Protein AF-M5BTL4-F1 (afdb_monomer_lite)

InterPro domains:
  IPR002018 Carboxylesterase, type B [PF00135] (17-119)
  IPR029058 Alpha/Beta hydrolase fold [G3DSA:3.40.50.1820] (1-167)
  IPR029058 Alpha/Beta hydrolase fold [SSF53474] (17-129)

Structure (mmCIF, N/CA/C/O backbone):
data_AF-M5BTL4-F1
#
_entry.id   AF-M5BTL4-F1
#
loop_
_atom_site.group_PDB
_atom_site.id
_atom_site.type_symbol
_atom_site.label_atom_id
_atom_site.label_alt_id
_atom_site.label_comp_id
_atom_site.label_asym_id
_atom_site.label_entity_id
_atom_site.label_seq_id
_atom_site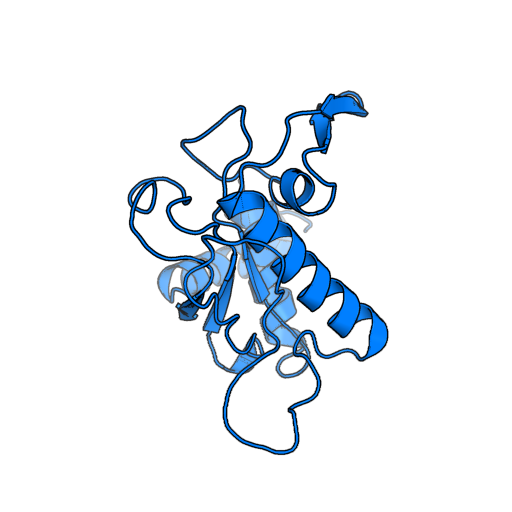.pdbx_PDB_ins_code
_atom_site.Cartn_x
_atom_site.Cartn_y
_atom_site.Cartn_z
_atom_site.occupancy
_atom_site.B_iso_or_equiv
_atom_site.auth_seq_id
_atom_site.auth_comp_id
_atom_site.auth_asym_id
_atom_site.auth_atom_id
_atom_site.pdbx_PDB_model_num
ATOM 1 N N . MET A 1 1 ? 6.706 -18.286 4.950 1.00 66.69 1 MET A N 1
ATOM 2 C CA . MET A 1 1 ? 7.613 -17.323 5.617 1.00 66.69 1 MET A CA 1
ATOM 3 C C . MET A 1 1 ? 7.097 -15.885 5.532 1.00 66.69 1 MET A C 1
ATOM 5 O O . MET A 1 1 ? 7.004 -15.257 6.572 1.00 66.69 1 MET A O 1
ATOM 9 N N . SER A 1 2 ? 6.696 -15.377 4.354 1.00 83.12 2 SER A N 1
ATOM 10 C CA . SER A 1 2 ? 6.141 -14.010 4.219 1.00 83.12 2 SER A CA 1
ATOM 11 C C . SER A 1 2 ? 4.941 -13.720 5.138 1.00 83.12 2 SER A C 1
ATOM 13 O O . SER A 1 2 ? 4.872 -12.636 5.713 1.00 83.12 2 SER A O 1
ATOM 15 N N . GLU A 1 3 ? 4.037 -14.690 5.329 1.00 86.25 3 GLU A N 1
ATOM 16 C CA . GLU A 1 3 ? 2.880 -14.503 6.214 1.00 86.25 3 GLU A CA 1
ATOM 17 C C . GLU A 1 3 ? 3.285 -14.249 7.669 1.00 86.25 3 GLU A C 1
ATOM 19 O O . GLU A 1 3 ? 2.926 -13.214 8.218 1.00 86.25 3 GLU A O 1
ATOM 24 N N . ALA A 1 4 ? 4.083 -15.143 8.256 1.00 82.75 4 ALA A N 1
ATOM 25 C CA . ALA A 1 4 ? 4.494 -15.058 9.656 1.00 82.75 4 ALA A CA 1
ATOM 26 C C . ALA A 1 4 ? 5.361 -13.827 9.975 1.00 82.75 4 ALA A C 1
ATOM 28 O O . ALA A 1 4 ? 5.239 -13.274 11.057 1.00 82.75 4 ALA A O 1
ATOM 29 N N . MET A 1 5 ? 6.237 -13.400 9.053 1.00 83.19 5 MET A N 1
ATOM 30 C CA . MET A 1 5 ? 7.206 -12.324 9.335 1.00 83.19 5 MET A CA 1
ATOM 31 C C . MET A 1 5 ? 6.691 -10.914 9.035 1.00 83.19 5 MET A C 1
ATOM 33 O O . MET A 1 5 ? 7.194 -9.956 9.612 1.00 83.19 5 MET A O 1
ATOM 37 N N . PHE A 1 6 ? 5.745 -10.765 8.103 1.00 87.00 6 PHE A N 1
ATOM 38 C CA . PHE A 1 6 ? 5.324 -9.443 7.623 1.00 87.00 6 PHE A CA 1
ATOM 39 C C . PHE A 1 6 ? 3.809 -9.282 7.641 1.00 87.00 6 PHE A C 1
ATOM 41 O O . PHE A 1 6 ? 3.285 -8.354 8.252 1.00 87.00 6 PHE A O 1
ATOM 48 N N . ARG A 1 7 ? 3.090 -10.192 6.972 1.00 90.25 7 ARG A N 1
ATOM 49 C CA . ARG A 1 7 ? 1.650 -10.029 6.746 1.00 90.25 7 ARG A CA 1
ATOM 50 C C . ARG A 1 7 ? 0.865 -10.105 8.052 1.00 90.25 7 ARG A C 1
ATOM 52 O O . ARG A 1 7 ? 0.081 -9.209 8.333 1.00 90.25 7 ARG A O 1
ATOM 59 N N . CYS A 1 8 ? 1.077 -11.135 8.865 1.00 91.50 8 CYS A N 1
ATOM 60 C CA . CYS A 1 8 ? 0.258 -11.367 10.054 1.00 91.50 8 CYS A CA 1
ATOM 61 C C . CYS A 1 8 ? 0.526 -10.382 11.190 1.00 91.50 8 CYS A C 1
ATOM 63 O O . CYS A 1 8 ? -0.410 -10.012 11.891 1.00 91.50 8 CYS A O 1
ATOM 65 N N . SER A 1 9 ? 1.740 -9.842 11.293 1.00 85.38 9 SER A N 1
ATOM 66 C CA . SER A 1 9 ? 2.035 -8.750 12.226 1.00 85.38 9 SER A CA 1
ATOM 67 C C . SER A 1 9 ? 1.169 -7.511 11.958 1.00 85.38 9 SER A C 1
ATOM 69 O O . SER A 1 9 ? 0.781 -6.822 12.898 1.00 85.38 9 SER A O 1
ATOM 71 N N . SER A 1 10 ? 0.802 -7.246 10.694 1.00 86.12 10 SER A N 1
ATOM 72 C CA . SER A 1 10 ? -0.108 -6.136 10.365 1.00 86.12 10 SER A CA 1
ATOM 73 C C . SER A 1 10 ? -1.527 -6.351 10.908 1.00 86.12 10 SER A C 1
ATOM 75 O O . SER A 1 10 ? -2.145 -5.394 11.373 1.00 86.12 10 SER A O 1
ATOM 77 N N . HIS A 1 11 ? -2.009 -7.602 10.937 1.00 88.88 11 HIS A N 1
ATOM 78 C CA . HIS A 1 11 ? -3.314 -7.947 11.516 1.00 88.88 11 HIS A CA 1
ATOM 79 C C . HIS A 1 11 ? -3.318 -7.790 13.030 1.00 88.88 11 HIS A C 1
ATOM 81 O O . HIS A 1 11 ? -4.250 -7.203 13.581 1.00 88.88 11 HIS A O 1
ATOM 87 N N . PHE A 1 12 ? -2.249 -8.243 13.681 1.00 86.81 12 PHE A N 1
ATOM 88 C CA . PHE A 1 12 ? -2.070 -8.090 15.118 1.00 86.81 12 PHE A CA 1
ATOM 89 C C . PHE A 1 12 ? -2.073 -6.608 15.534 1.00 86.81 12 PHE A C 1
ATOM 91 O O . PHE A 1 12 ? -2.856 -6.200 16.392 1.00 86.81 12 PHE A O 1
ATOM 98 N N . ILE A 1 13 ? -1.258 -5.770 14.876 1.00 86.00 13 ILE A N 1
ATOM 99 C CA . ILE A 1 13 ? -1.202 -4.321 15.148 1.00 86.00 13 ILE A CA 1
ATOM 100 C C . ILE A 1 13 ? -2.562 -3.659 14.882 1.00 86.00 13 ILE A C 1
ATOM 102 O O . ILE A 1 13 ? -3.024 -2.851 15.693 1.00 86.00 13 ILE A O 1
ATOM 106 N N . GLY A 1 14 ? -3.221 -4.022 13.776 1.00 86.94 14 GLY A N 1
ATOM 107 C CA . GLY A 1 14 ? -4.551 -3.524 13.427 1.00 86.94 14 GLY A CA 1
ATOM 108 C C . GLY A 1 14 ? -5.603 -3.832 14.492 1.00 86.94 14 GLY A C 1
ATOM 109 O O . GLY A 1 14 ? -6.354 -2.941 14.893 1.00 86.94 14 GLY A O 1
ATOM 110 N N . GLY A 1 15 ? -5.606 -5.060 15.019 1.00 83.25 15 GLY A N 1
ATOM 111 C CA . GLY A 1 15 ? -6.526 -5.489 16.075 1.00 83.25 15 GLY A CA 1
ATOM 112 C C . GLY A 1 15 ? -6.340 -4.759 17.410 1.00 83.25 15 GLY A C 1
ATOM 113 O O . GLY A 1 15 ? -7.307 -4.600 18.152 1.00 83.25 15 GLY A O 1
ATOM 114 N N . LEU A 1 16 ? -5.129 -4.278 17.713 1.00 82.69 16 LEU A N 1
ATOM 115 C CA . LEU A 1 16 ? -4.836 -3.577 18.969 1.00 82.69 16 LEU A CA 1
ATOM 116 C C . LEU A 1 16 ? -5.252 -2.103 18.964 1.00 82.69 16 LEU A C 1
ATOM 118 O O . LEU A 1 16 ? -5.671 -1.576 19.993 1.00 82.69 16 LEU A O 1
ATOM 122 N N . GLN A 1 17 ? -5.068 -1.418 17.836 1.00 79.56 17 GLN A N 1
ATOM 123 C CA . GLN A 1 17 ? -5.135 0.047 17.757 1.00 79.56 17 GLN A CA 1
ATOM 124 C C . GLN A 1 17 ? -6.389 0.559 17.013 1.00 79.56 17 GLN A C 1
ATOM 126 O O . GLN A 1 17 ? -6.656 1.765 17.015 1.00 79.56 17 GLN A O 1
ATOM 131 N N . GLY A 1 18 ? -7.185 -0.347 16.425 1.00 76.44 18 GLY A N 1
ATOM 132 C CA . GLY A 1 18 ? -8.550 -0.108 15.942 1.00 76.44 18 GLY A CA 1
ATOM 133 C C . GLY A 1 18 ? -8.695 1.120 15.025 1.00 76.44 18 GLY A C 1
ATOM 134 O O . GLY A 1 18 ? -8.099 1.136 13.947 1.00 76.44 18 GLY A O 1
ATOM 135 N N . PRO A 1 19 ? -9.444 2.165 15.435 1.00 82.44 19 PRO A N 1
ATOM 136 C CA . PRO A 1 19 ? -9.825 3.295 14.577 1.00 82.44 19 PRO A CA 1
ATOM 137 C C . PRO A 1 19 ? -8.673 4.255 14.238 1.00 82.44 19 PRO A C 1
ATOM 139 O O . PRO A 1 19 ? -8.886 5.266 13.576 1.00 82.44 19 PRO A O 1
ATOM 142 N N . ARG A 1 20 ? -7.452 4.002 14.725 1.00 84.62 20 ARG A N 1
ATOM 143 C CA . ARG A 1 20 ? -6.262 4.828 14.433 1.00 84.62 20 ARG A CA 1
ATOM 144 C C . ARG A 1 20 ? -5.279 4.136 13.493 1.00 84.62 20 ARG A C 1
ATOM 146 O O . ARG A 1 20 ? -4.189 4.654 13.269 1.00 84.62 20 ARG A O 1
ATOM 153 N N . VAL A 1 21 ? -5.634 2.955 12.990 1.00 91.69 21 VAL A N 1
ATOM 154 C CA . VAL A 1 21 ? -4.784 2.170 12.095 1.00 91.69 21 VAL A CA 1
ATOM 155 C C . VAL A 1 21 ? -5.329 2.223 10.691 1.00 91.69 21 VAL A C 1
ATOM 157 O O . VAL A 1 21 ? -6.519 2.031 10.470 1.00 91.69 21 VAL A O 1
ATOM 160 N N . TYR A 1 22 ? -4.415 2.387 9.749 1.00 94.31 22 TYR A N 1
ATOM 161 C CA . TYR A 1 22 ? -4.668 2.310 8.326 1.00 94.31 22 TYR A CA 1
ATOM 162 C C . TYR A 1 22 ? -3.776 1.204 7.770 1.00 94.31 22 TYR A C 1
ATOM 164 O O . TYR A 1 22 ? -2.553 1.266 7.892 1.00 94.31 22 TYR A O 1
ATOM 172 N N . ALA A 1 23 ? -4.379 0.158 7.208 1.00 94.19 23 ALA A N 1
ATOM 173 C CA . ALA A 1 23 ? -3.633 -0.917 6.559 1.00 94.19 23 ALA A CA 1
ATOM 174 C C . ALA A 1 23 ? -3.707 -0.773 5.045 1.00 94.19 23 ALA A C 1
ATOM 176 O O . ALA A 1 23 ? -4.721 -0.319 4.510 1.00 94.19 23 ALA A O 1
ATOM 177 N N . TYR A 1 24 ? -2.655 -1.209 4.362 1.00 95.75 24 TYR A N 1
ATOM 178 C CA . TYR A 1 24 ? -2.631 -1.285 2.910 1.00 95.75 24 TYR A CA 1
ATOM 179 C C . TYR A 1 24 ? -2.061 -2.619 2.431 1.00 95.75 24 TYR A C 1
ATOM 181 O O . TYR A 1 24 ? -1.333 -3.306 3.151 1.00 95.75 24 TYR A O 1
ATOM 189 N N . ARG A 1 25 ? -2.385 -2.970 1.188 1.00 94.81 25 ARG A N 1
ATOM 190 C CA . ARG A 1 25 ? -1.691 -3.992 0.405 1.00 94.81 25 ARG A CA 1
ATOM 191 C C . ARG A 1 25 ? -1.048 -3.324 -0.800 1.00 94.81 25 ARG A C 1
ATOM 193 O O . ARG A 1 25 ? -1.690 -2.540 -1.489 1.00 94.81 25 ARG A O 1
ATOM 200 N N . PHE A 1 26 ? 0.209 -3.651 -1.064 1.00 94.88 26 PHE A N 1
ATOM 201 C CA . PHE A 1 26 ? 0.888 -3.198 -2.271 1.00 94.88 26 PHE A CA 1
ATOM 202 C C . PHE A 1 26 ? 0.784 -4.279 -3.350 1.00 94.88 26 PHE A C 1
ATOM 204 O O . PHE A 1 26 ? 1.185 -5.420 -3.116 1.00 94.88 26 PHE A O 1
ATOM 211 N N . ASP A 1 27 ? 0.203 -3.942 -4.500 1.00 94.19 27 ASP A N 1
ATOM 212 C CA . ASP A 1 27 ? -0.044 -4.866 -5.616 1.00 94.19 27 ASP A CA 1
ATOM 213 C C . ASP A 1 27 ? 0.600 -4.381 -6.915 1.00 94.19 27 ASP A C 1
ATOM 215 O O . ASP A 1 27 ? 0.124 -4.680 -8.003 1.00 94.19 27 ASP A O 1
ATOM 219 N N . GLU A 1 28 ? 1.675 -3.608 -6.817 1.00 93.25 28 GLU A N 1
ATOM 220 C CA . GLU A 1 28 ? 2.402 -3.120 -7.980 1.00 93.25 28 GLU A CA 1
ATOM 221 C C . GLU A 1 28 ? 3.818 -3.716 -7.989 1.00 93.25 28 GLU A C 1
ATOM 223 O O . GLU A 1 28 ? 4.546 -3.596 -6.997 1.00 93.25 28 GLU A O 1
ATOM 228 N N . PRO A 1 29 ? 4.212 -4.435 -9.054 1.00 89.94 29 PRO A N 1
ATOM 229 C CA . PRO A 1 29 ? 5.531 -5.041 -9.121 1.00 89.94 29 PRO A CA 1
ATOM 230 C C . PRO A 1 29 ? 6.633 -4.011 -9.394 1.00 89.94 29 PRO A C 1
ATOM 232 O O . PRO A 1 29 ? 6.421 -2.978 -10.026 1.00 89.94 29 PRO A O 1
ATOM 235 N N . ASP A 1 30 ? 7.849 -4.353 -8.970 1.00 86.50 30 ASP A N 1
ATOM 236 C CA . ASP A 1 30 ? 9.062 -3.661 -9.404 1.00 86.50 30 ASP A CA 1
ATOM 237 C C . ASP A 1 30 ? 9.463 -4.133 -10.827 1.00 86.50 30 ASP A C 1
ATOM 239 O O . ASP A 1 30 ? 8.973 -5.164 -11.307 1.00 86.50 30 ASP A O 1
ATOM 243 N N . PRO A 1 31 ? 10.370 -3.432 -11.533 1.00 83.31 31 PRO A N 1
ATOM 244 C CA . PRO A 1 31 ? 10.710 -3.760 -12.921 1.00 83.31 31 PRO A CA 1
ATOM 245 C C . PRO A 1 31 ? 11.505 -5.068 -13.092 1.00 83.31 31 PRO A C 1
ATOM 247 O O . PRO A 1 31 ? 11.799 -5.462 -14.222 1.00 83.31 31 PRO A O 1
ATOM 250 N N . VAL A 1 32 ? 11.885 -5.747 -12.004 1.00 79.56 32 VAL A N 1
ATOM 251 C CA . VAL A 1 32 ? 12.651 -7.002 -12.043 1.00 79.56 32 VAL A CA 1
ATOM 252 C C . VAL A 1 32 ? 11.756 -8.224 -11.938 1.00 79.56 32 VAL A C 1
ATOM 254 O O . VAL A 1 32 ? 12.091 -9.265 -12.508 1.00 79.56 32 VAL A O 1
ATOM 257 N N . ASN A 1 33 ? 10.623 -8.127 -11.245 1.00 78.62 33 ASN A N 1
ATOM 258 C CA . ASN A 1 33 ? 9.678 -9.231 -11.168 1.00 78.62 33 ASN A CA 1
ATOM 259 C C . ASN A 1 33 ? 8.231 -8.766 -11.327 1.00 78.62 33 ASN A C 1
ATOM 261 O O . ASN A 1 33 ? 7.540 -8.474 -10.358 1.00 78.62 33 ASN A O 1
ATOM 265 N N . TYR A 1 34 ? 7.745 -8.827 -12.564 1.00 79.00 34 TYR A N 1
ATOM 266 C CA . TYR A 1 34 ? 6.367 -8.482 -12.902 1.00 79.00 34 TYR A CA 1
ATOM 267 C C . TYR A 1 34 ? 5.313 -9.504 -12.448 1.00 79.00 34 TYR A C 1
ATOM 269 O O . TYR A 1 34 ? 4.122 -9.273 -12.643 1.00 79.00 34 TYR A O 1
ATOM 277 N N . GLU A 1 35 ? 5.708 -10.656 -11.901 1.00 82.56 35 GLU A N 1
ATOM 278 C CA . GLU A 1 35 ? 4.753 -11.669 -11.440 1.00 82.56 35 GLU A CA 1
ATOM 279 C C . GLU A 1 35 ? 4.216 -11.357 -10.040 1.00 82.56 35 GLU A C 1
ATOM 281 O O . GLU A 1 35 ? 3.119 -11.804 -9.700 1.00 82.56 35 GLU A O 1
ATOM 286 N N . ARG A 1 36 ? 4.970 -10.601 -9.226 1.00 87.06 36 ARG A N 1
ATOM 287 C CA . ARG A 1 36 ? 4.631 -10.312 -7.826 1.00 87.06 36 ARG A CA 1
ATOM 288 C C . ARG A 1 36 ? 5.265 -9.025 -7.297 1.00 87.06 36 ARG A C 1
ATOM 290 O O . ARG A 1 36 ? 6.422 -8.729 -7.581 1.00 87.06 36 ARG A O 1
ATOM 297 N N . ALA A 1 37 ? 4.551 -8.348 -6.403 1.00 91.38 37 ALA A N 1
ATOM 298 C CA . ALA A 1 37 ? 5.103 -7.298 -5.561 1.00 91.38 37 ALA A CA 1
ATOM 299 C C . ALA A 1 37 ? 5.994 -7.956 -4.497 1.00 91.38 37 ALA A C 1
ATOM 301 O O . ALA A 1 37 ? 5.536 -8.732 -3.654 1.00 91.38 37 ALA A O 1
ATOM 302 N N . SER A 1 38 ? 7.298 -7.720 -4.602 1.00 88.31 38 SER A N 1
ATOM 303 C CA . SER A 1 38 ? 8.293 -8.263 -3.673 1.00 88.31 38 SER A CA 1
ATOM 304 C C . SER A 1 38 ? 8.287 -7.490 -2.350 1.00 88.31 38 SER A C 1
ATOM 306 O O . SER A 1 38 ? 7.671 -6.431 -2.242 1.00 88.31 38 SER A O 1
ATOM 308 N N . HIS A 1 39 ? 8.986 -8.004 -1.333 1.00 88.88 39 HIS A N 1
ATOM 309 C CA . HIS A 1 39 ? 9.176 -7.258 -0.087 1.00 88.88 39 HIS A CA 1
ATOM 310 C C . HIS A 1 39 ? 9.771 -5.874 -0.387 1.00 88.88 39 HIS A C 1
ATOM 312 O O . HIS A 1 39 ? 10.792 -5.781 -1.067 1.00 88.88 39 HIS A O 1
ATOM 318 N N . SER A 1 40 ? 9.100 -4.835 0.109 1.00 89.06 40 SER A N 1
ATOM 319 C CA . SER A 1 40 ? 9.451 -3.429 -0.096 1.00 89.06 40 SER A CA 1
ATOM 320 C C . SER A 1 40 ? 9.425 -2.942 -1.556 1.00 89.06 40 SER A C 1
ATOM 322 O O . SER A 1 40 ? 10.179 -2.040 -1.921 1.00 89.06 40 SER A O 1
ATOM 324 N N . ALA A 1 41 ? 8.591 -3.541 -2.418 1.00 91.25 41 ALA A N 1
ATOM 325 C CA . ALA A 1 41 ? 8.401 -3.069 -3.796 1.00 91.25 41 ALA A CA 1
ATOM 326 C C . ALA A 1 41 ? 7.782 -1.658 -3.875 1.00 91.25 41 ALA A C 1
ATOM 328 O O . ALA A 1 41 ? 8.007 -0.945 -4.847 1.00 91.25 41 ALA A O 1
ATOM 329 N N . ASP A 1 42 ? 7.070 -1.230 -2.838 1.00 93.06 42 ASP A N 1
ATOM 330 C CA . ASP A 1 42 ? 6.542 0.124 -2.654 1.00 93.06 42 ASP A CA 1
ATOM 331 C C . ASP A 1 42 ? 7.621 1.210 -2.673 1.00 93.06 42 ASP A C 1
ATOM 333 O O . ASP A 1 42 ? 7.378 2.296 -3.198 1.00 93.06 42 ASP A O 1
ATOM 337 N N . ASN A 1 43 ? 8.844 0.902 -2.227 1.00 92.00 43 ASN A N 1
ATOM 338 C CA . ASN A 1 43 ? 9.982 1.820 -2.326 1.00 92.00 43 ASN A CA 1
ATOM 339 C C . ASN A 1 43 ? 10.255 2.275 -3.767 1.00 92.00 43 ASN A C 1
ATOM 341 O O . ASN A 1 43 ? 10.660 3.414 -3.980 1.00 92.00 43 ASN A O 1
ATOM 345 N N . TYR A 1 44 ? 10.028 1.404 -4.756 1.00 92.31 44 TYR A N 1
ATOM 346 C CA . TYR A 1 44 ? 10.218 1.757 -6.163 1.00 92.31 44 TYR A CA 1
ATOM 347 C C . TYR A 1 44 ? 9.309 2.921 -6.577 1.00 92.31 44 TYR A C 1
ATOM 349 O O . TYR A 1 44 ? 9.758 3.808 -7.299 1.00 92.31 44 TYR A O 1
ATOM 357 N N . MET A 1 45 ? 8.073 2.954 -6.069 1.00 93.06 45 MET A N 1
ATOM 358 C CA . MET A 1 45 ? 7.146 4.063 -6.304 1.00 93.06 45 MET A CA 1
ATOM 359 C C . MET A 1 45 ? 7.492 5.263 -5.430 1.00 93.06 45 MET A C 1
ATOM 361 O O . MET A 1 45 ? 7.714 6.345 -5.951 1.00 93.06 45 MET A O 1
ATOM 365 N N . LEU A 1 46 ? 7.642 5.056 -4.119 1.00 92.88 46 LEU A N 1
ATOM 366 C CA . LEU A 1 46 ? 7.905 6.124 -3.146 1.00 92.88 46 LEU A CA 1
ATOM 367 C C . LEU A 1 46 ? 9.172 6.941 -3.441 1.00 92.88 46 LEU A C 1
ATOM 369 O O . LEU A 1 46 ? 9.262 8.101 -3.046 1.00 92.88 46 LEU A O 1
ATOM 373 N N . PHE A 1 47 ? 10.156 6.339 -4.110 1.00 92.19 47 PHE A N 1
ATOM 374 C CA . PHE A 1 47 ? 11.432 6.973 -4.430 1.00 92.19 47 PHE A CA 1
ATOM 375 C C . PHE A 1 47 ? 11.646 7.127 -5.941 1.00 92.19 47 PHE A C 1
ATOM 377 O O . PHE A 1 47 ? 12.768 6.972 -6.426 1.00 92.19 47 PHE A O 1
ATOM 384 N N . GLU A 1 48 ? 10.585 7.446 -6.690 1.00 89.06 48 GLU A N 1
ATOM 385 C CA . GLU A 1 48 ? 10.665 7.925 -8.082 1.00 89.06 48 GLU A CA 1
ATOM 386 C C . GLU A 1 48 ? 11.391 6.967 -9.041 1.00 89.06 48 GLU A C 1
ATOM 388 O O . GLU A 1 48 ? 12.112 7.378 -9.947 1.00 89.06 48 GLU A O 1
ATOM 393 N N . GLY A 1 49 ? 11.230 5.661 -8.851 1.00 90.75 49 GLY A N 1
ATOM 394 C CA . GLY A 1 49 ? 11.885 4.651 -9.675 1.00 90.75 49 GLY A CA 1
ATOM 395 C C . GLY A 1 49 ? 13.234 4.161 -9.135 1.00 90.75 49 GLY A C 1
ATOM 396 O O . GLY A 1 49 ? 13.960 3.415 -9.807 1.00 90.75 49 GLY A O 1
ATOM 397 N N . THR A 1 50 ? 13.588 4.565 -7.915 1.00 91.38 50 THR A N 1
ATOM 398 C CA . THR A 1 50 ? 14.801 4.122 -7.224 1.00 91.38 50 THR A CA 1
ATOM 399 C C . THR A 1 50 ? 14.608 2.725 -6.650 1.00 91.38 50 THR A C 1
ATOM 401 O O . THR A 1 50 ? 13.710 2.474 -5.850 1.00 91.38 50 THR A O 1
ATOM 404 N N . ARG A 1 51 ? 15.495 1.802 -7.018 1.00 87.19 51 ARG A N 1
ATOM 405 C CA . ARG A 1 51 ? 15.497 0.429 -6.513 1.00 87.19 51 ARG A CA 1
ATOM 406 C C . ARG A 1 51 ? 16.795 0.117 -5.792 1.00 87.19 51 ARG A C 1
ATOM 408 O O . ARG A 1 51 ? 17.874 0.239 -6.376 1.00 87.19 51 ARG A O 1
ATOM 415 N N . THR A 1 52 ? 16.662 -0.374 -4.566 1.00 85.88 52 THR A N 1
ATOM 416 C CA . THR A 1 52 ? 17.785 -0.758 -3.708 1.00 85.88 52 THR A CA 1
ATOM 417 C C . THR A 1 52 ? 18.004 -2.269 -3.763 1.00 85.88 52 THR A C 1
ATOM 419 O O . THR A 1 52 ? 17.090 -3.053 -3.512 1.00 85.88 52 THR A O 1
ATOM 422 N N . GLY A 1 53 ? 19.215 -2.696 -4.112 1.00 81.94 53 GLY A N 1
ATOM 423 C CA . GLY A 1 53 ? 19.638 -4.091 -4.036 1.00 81.94 53 GLY A CA 1
ATOM 424 C C . GLY A 1 53 ? 19.959 -4.520 -2.603 1.00 81.94 53 GLY A C 1
ATOM 425 O O . GLY A 1 53 ? 20.159 -3.695 -1.713 1.00 81.94 53 GLY A O 1
ATOM 426 N N . SER A 1 54 ? 20.092 -5.828 -2.376 1.00 82.75 54 SER A N 1
ATOM 427 C CA . SER A 1 54 ? 20.386 -6.394 -1.046 1.00 82.75 54 SER A CA 1
ATOM 428 C C . SER A 1 54 ? 21.727 -5.949 -0.444 1.00 82.75 54 SER A C 1
ATOM 430 O O . SER A 1 54 ? 21.933 -6.078 0.757 1.00 82.75 54 SER A O 1
ATOM 432 N N . ASN A 1 55 ? 22.640 -5.427 -1.263 1.00 86.62 55 ASN A N 1
ATOM 433 C CA . ASN A 1 55 ? 23.940 -4.889 -0.855 1.00 86.62 55 ASN A CA 1
ATOM 434 C C . ASN A 1 55 ? 23.962 -3.351 -0.758 1.00 86.62 55 ASN A C 1
ATOM 436 O O . ASN A 1 55 ? 25.041 -2.766 -0.718 1.00 86.62 55 ASN A O 1
ATOM 440 N N . GLY A 1 56 ? 22.800 -2.690 -0.797 1.00 82.81 56 GLY A N 1
ATOM 441 C CA . GLY A 1 56 ? 22.700 -1.229 -0.785 1.00 82.81 56 GLY A CA 1
ATOM 442 C C . GLY A 1 56 ? 23.039 -0.554 -2.118 1.00 82.81 56 GLY A C 1
ATOM 443 O O . GLY A 1 56 ? 23.064 0.672 -2.183 1.00 82.81 56 GLY A O 1
ATOM 444 N N . SER A 1 57 ? 23.291 -1.318 -3.188 1.00 88.50 57 SER A N 1
ATOM 445 C CA . SER A 1 57 ? 23.394 -0.746 -4.535 1.00 88.50 57 SER A CA 1
ATOM 446 C C . SER A 1 57 ? 22.069 -0.125 -4.960 1.00 88.50 57 SER A C 1
ATOM 448 O O . SER A 1 57 ? 21.000 -0.599 -4.578 1.00 88.50 57 SER A O 1
ATOM 450 N N . VAL A 1 58 ? 22.145 0.925 -5.771 1.00 89.44 58 VAL A N 1
ATOM 451 C CA . VAL A 1 58 ? 20.971 1.632 -6.273 1.00 89.44 58 VAL A CA 1
ATOM 452 C C . VAL A 1 58 ? 20.950 1.555 -7.790 1.00 89.44 58 VAL A C 1
ATOM 454 O O . VAL A 1 58 ? 21.956 1.795 -8.454 1.00 89.44 58 VAL A O 1
ATOM 457 N N . THR A 1 59 ? 19.784 1.226 -8.332 1.00 90.12 59 THR A N 1
ATOM 458 C CA . THR A 1 59 ? 19.492 1.320 -9.764 1.00 90.12 59 THR A CA 1
ATOM 459 C C . THR A 1 59 ? 18.274 2.203 -9.960 1.00 90.12 59 THR A C 1
ATOM 461 O O . THR A 1 59 ? 17.348 2.163 -9.152 1.00 90.12 59 THR A O 1
ATOM 464 N N . PHE A 1 60 ? 18.279 2.993 -11.026 1.00 91.00 60 PHE A N 1
ATOM 465 C CA . PHE A 1 60 ? 17.160 3.853 -11.381 1.00 91.00 60 PHE A CA 1
ATOM 466 C C . PHE A 1 60 ? 16.442 3.275 -12.594 1.00 91.00 60 PHE A C 1
ATOM 468 O O . PHE A 1 60 ? 17.071 3.014 -13.619 1.00 91.00 60 PHE A O 1
ATOM 475 N N . ASN A 1 61 ? 15.131 3.091 -12.477 1.00 90.81 61 ASN A N 1
ATOM 476 C CA . ASN A 1 61 ? 14.275 2.697 -13.587 1.00 90.81 61 ASN A CA 1
ATOM 477 C C . ASN A 1 61 ? 13.093 3.659 -13.604 1.00 90.81 61 ASN A C 1
ATOM 479 O O . ASN A 1 61 ? 12.286 3.639 -12.679 1.00 90.81 61 ASN A O 1
ATOM 483 N N . ALA A 1 62 ? 13.001 4.498 -14.634 1.00 91.69 62 ALA A N 1
ATOM 484 C CA . ALA A 1 62 ? 11.949 5.504 -14.716 1.00 91.69 62 ALA A CA 1
ATOM 485 C C . ALA A 1 62 ? 10.556 4.869 -14.577 1.00 91.69 62 ALA A C 1
ATOM 487 O O . ALA A 1 62 ? 10.286 3.831 -15.185 1.00 91.69 62 ALA A O 1
ATOM 488 N N . LEU A 1 63 ? 9.691 5.510 -13.790 1.00 92.19 63 LEU A N 1
ATOM 489 C CA . LEU A 1 63 ? 8.289 5.124 -13.680 1.00 92.19 63 LEU A CA 1
ATOM 490 C C . LEU A 1 63 ? 7.591 5.312 -15.030 1.00 92.19 63 LEU A C 1
ATOM 492 O O . LEU A 1 63 ? 7.816 6.303 -15.730 1.00 92.19 63 LEU A O 1
ATOM 496 N N . THR A 1 64 ? 6.712 4.377 -15.378 1.00 90.31 64 THR A N 1
ATOM 497 C CA . THR A 1 64 ? 5.731 4.602 -16.449 1.00 90.31 64 THR A CA 1
ATOM 498 C C . THR A 1 64 ? 4.719 5.677 -16.034 1.00 90.31 64 THR A C 1
ATOM 500 O O . THR A 1 64 ? 4.620 6.025 -14.859 1.00 90.31 64 THR A O 1
ATOM 503 N N . GLU A 1 65 ? 3.937 6.206 -16.978 1.00 89.31 65 GLU A N 1
ATOM 504 C CA . GLU A 1 65 ? 2.931 7.239 -16.677 1.00 89.31 65 GLU A CA 1
ATOM 505 C C . GLU A 1 65 ? 1.906 6.774 -15.627 1.00 89.31 65 GLU A C 1
ATOM 507 O O . GLU A 1 65 ? 1.628 7.499 -14.675 1.00 89.31 65 GLU A O 1
ATOM 512 N N . SER A 1 66 ? 1.414 5.534 -15.719 1.00 87.62 66 SER A N 1
ATOM 513 C CA . SER A 1 66 ? 0.480 4.978 -14.729 1.00 87.62 66 SER A CA 1
ATOM 514 C C . SER A 1 66 ? 1.126 4.775 -13.355 1.00 87.62 66 SER A C 1
ATOM 516 O O . SER A 1 66 ? 0.484 4.980 -12.326 1.00 87.62 66 SER A O 1
ATOM 518 N N . GLN A 1 67 ? 2.405 4.408 -13.320 1.00 91.06 67 GLN A N 1
ATOM 519 C CA . GLN A 1 67 ? 3.162 4.271 -12.077 1.00 91.06 67 GLN A CA 1
ATOM 520 C C . GLN A 1 67 ? 3.489 5.624 -11.444 1.00 91.06 67 GLN A C 1
ATOM 522 O O . GLN A 1 67 ? 3.529 5.717 -10.223 1.00 91.06 67 GLN A O 1
ATOM 527 N N . ARG A 1 68 ? 3.665 6.680 -12.247 1.00 91.62 68 ARG A N 1
ATOM 528 C CA . ARG A 1 68 ? 3.794 8.052 -11.745 1.00 91.62 68 ARG A CA 1
ATOM 529 C C . ARG A 1 68 ? 2.518 8.507 -11.041 1.00 91.62 68 ARG A C 1
ATOM 531 O O . ARG A 1 68 ? 2.606 8.985 -9.920 1.00 91.62 68 ARG A O 1
ATOM 538 N N . VAL A 1 69 ? 1.348 8.245 -11.629 1.00 88.19 69 VAL A N 1
ATOM 539 C CA . VAL A 1 69 ? 0.055 8.516 -10.971 1.00 88.19 69 VAL A CA 1
ATOM 540 C C . VAL A 1 69 ? -0.048 7.783 -9.628 1.00 88.19 69 VAL A C 1
ATOM 542 O O . VAL A 1 69 ? -0.430 8.387 -8.628 1.00 88.19 69 VAL A O 1
ATOM 545 N N . LEU A 1 70 ? 0.343 6.503 -9.577 1.00 91.31 70 LEU A N 1
ATOM 546 C CA . LEU A 1 70 ? 0.377 5.753 -8.317 1.00 91.31 70 LEU A CA 1
ATOM 547 C C . LEU A 1 70 ? 1.377 6.348 -7.313 1.00 91.31 70 LEU A C 1
ATOM 549 O O . LEU A 1 70 ? 1.070 6.430 -6.129 1.00 91.31 70 LEU A O 1
ATOM 553 N N . SER A 1 71 ? 2.571 6.731 -7.766 1.00 93.56 71 SER A N 1
ATOM 554 C CA . SER A 1 71 ? 3.603 7.346 -6.925 1.00 93.56 71 SER A CA 1
ATOM 555 C C . SER A 1 71 ? 3.075 8.606 -6.248 1.00 93.56 71 SER A C 1
ATOM 557 O O . SER A 1 71 ? 3.122 8.704 -5.022 1.00 93.56 71 SER A O 1
ATOM 559 N N . ASP A 1 72 ? 2.492 9.518 -7.027 1.00 90.06 72 ASP A N 1
ATOM 560 C CA . ASP A 1 72 ? 1.939 10.771 -6.517 1.00 90.06 72 ASP A CA 1
ATOM 561 C C . ASP A 1 72 ? 0.816 10.505 -5.498 1.00 90.06 72 ASP A C 1
ATOM 563 O O . ASP A 1 72 ? 0.770 11.128 -4.434 1.00 90.06 72 ASP A O 1
ATOM 567 N N . GLU A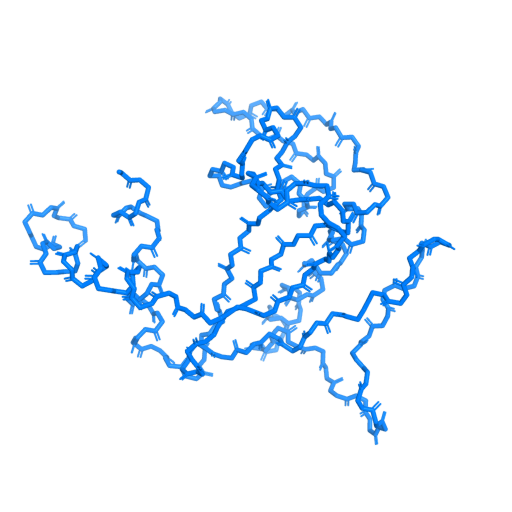 1 73 ? -0.064 9.538 -5.786 1.00 90.44 73 GLU A N 1
ATOM 568 C CA . GLU A 1 73 ? -1.152 9.128 -4.893 1.00 90.44 73 GLU A CA 1
ATOM 569 C C . GLU A 1 73 ? -0.625 8.583 -3.561 1.00 90.44 73 GLU A C 1
ATOM 571 O O . GLU A 1 73 ? -1.021 9.049 -2.489 1.00 90.44 73 GLU A O 1
ATOM 576 N N . VAL A 1 74 ? 0.280 7.604 -3.616 1.00 93.38 74 VAL A N 1
ATOM 577 C CA . VAL A 1 74 ? 0.848 6.975 -2.420 1.00 93.38 74 VAL A CA 1
ATOM 578 C C . VAL A 1 74 ? 1.580 8.029 -1.590 1.00 93.38 74 VAL A C 1
ATOM 580 O O . VAL A 1 74 ? 1.322 8.148 -0.392 1.00 93.38 74 VAL A O 1
ATOM 583 N N . ILE A 1 75 ? 2.433 8.850 -2.211 1.00 93.75 75 ILE A N 1
ATOM 584 C CA . ILE A 1 75 ? 3.151 9.929 -1.520 1.00 93.75 75 ILE A CA 1
ATOM 585 C C . ILE A 1 75 ? 2.162 10.885 -0.843 1.00 93.75 75 ILE A C 1
ATOM 587 O O . ILE A 1 75 ? 2.368 11.235 0.320 1.00 93.75 75 ILE A O 1
ATOM 591 N N . SER A 1 76 ? 1.065 11.255 -1.509 1.00 91.62 76 SER A N 1
ATOM 592 C CA . SER A 1 76 ? 0.035 12.121 -0.927 1.00 91.62 76 SER A CA 1
ATOM 593 C C . SER A 1 76 ? -0.571 11.533 0.352 1.00 91.62 76 SER A C 1
ATOM 595 O O . SER A 1 76 ? -0.596 12.215 1.380 1.00 91.62 76 SER A O 1
ATOM 597 N N . TYR A 1 77 ? -0.980 10.257 0.343 1.00 94.19 77 TYR A N 1
ATOM 598 C CA . TYR A 1 77 ? -1.514 9.604 1.544 1.00 94.19 77 TYR A CA 1
ATOM 599 C C . TYR A 1 77 ? -0.502 9.569 2.693 1.00 94.19 77 TYR A C 1
ATOM 601 O O . TYR A 1 77 ? -0.841 9.891 3.834 1.00 94.19 77 TYR A O 1
ATOM 609 N N . PHE A 1 78 ? 0.748 9.192 2.411 1.00 95.06 78 PHE A N 1
ATOM 610 C CA . PHE A 1 78 ? 1.786 9.102 3.440 1.00 95.06 78 PHE A CA 1
ATOM 611 C C . PHE A 1 78 ? 2.147 10.479 4.017 1.00 95.06 78 PHE A C 1
ATOM 613 O O . PHE A 1 78 ? 2.324 10.605 5.230 1.00 95.06 78 PHE A O 1
ATOM 620 N N 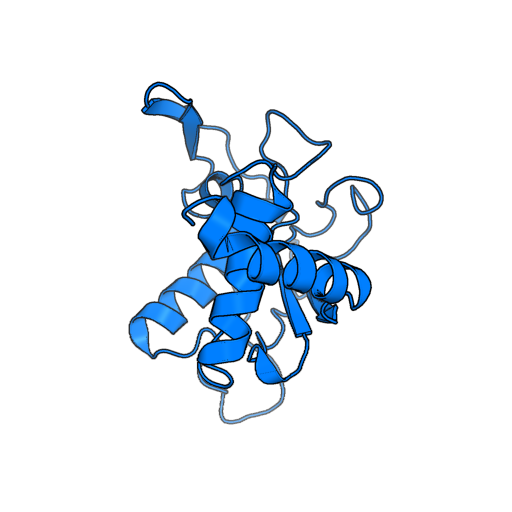. VAL A 1 79 ? 2.207 11.521 3.182 1.00 93.94 79 VAL A N 1
ATOM 621 C CA . VAL A 1 79 ? 2.460 12.900 3.626 1.00 93.94 79 VAL A CA 1
ATOM 622 C C . VAL A 1 79 ? 1.301 13.431 4.472 1.00 93.94 79 VAL A C 1
ATOM 624 O O . VAL A 1 79 ? 1.547 14.004 5.535 1.00 93.94 79 VAL A O 1
ATOM 627 N N . ASN A 1 80 ? 0.048 13.201 4.067 1.00 93.06 80 ASN A N 1
ATOM 628 C CA . ASN A 1 80 ? -1.126 13.596 4.856 1.00 93.06 80 ASN A CA 1
ATOM 629 C C . ASN A 1 80 ? -1.141 12.909 6.224 1.00 93.06 80 ASN A C 1
ATOM 631 O O . ASN A 1 80 ? -1.342 13.572 7.248 1.00 93.06 80 ASN A O 1
ATOM 635 N N . PHE A 1 81 ? -0.845 11.606 6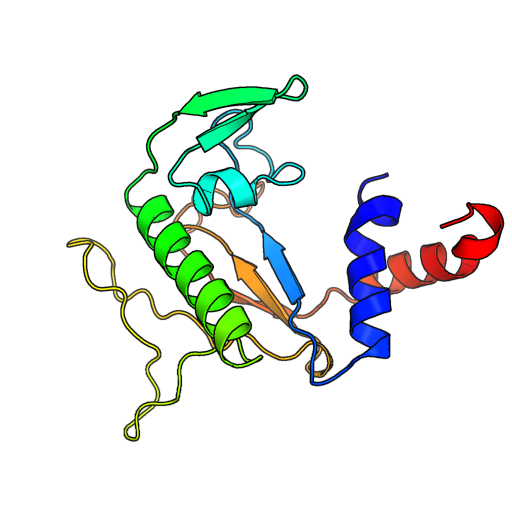.257 1.00 94.62 81 PHE A N 1
ATOM 636 C CA . PHE A 1 81 ? -0.761 10.856 7.504 1.00 94.62 81 PHE A CA 1
ATOM 637 C C . PHE A 1 81 ? 0.353 11.388 8.406 1.00 94.62 81 PHE A C 1
ATOM 639 O O . PHE A 1 81 ? 0.128 11.607 9.594 1.00 94.62 81 PHE A O 1
ATOM 646 N N . ALA A 1 82 ? 1.536 11.662 7.852 1.00 94.94 82 ALA A N 1
ATOM 647 C CA . ALA A 1 82 ? 2.642 12.238 8.611 1.00 94.94 82 ALA A CA 1
ATOM 648 C C . ALA A 1 82 ? 2.299 13.623 9.188 1.00 94.94 82 ALA A C 1
ATOM 650 O O . ALA A 1 82 ? 2.724 13.951 10.295 1.00 94.94 82 ALA A O 1
ATOM 651 N N . ALA A 1 83 ? 1.525 14.427 8.457 1.00 93.44 83 ALA A N 1
ATOM 652 C CA . ALA A 1 83 ? 1.143 15.771 8.874 1.00 93.44 83 ALA A CA 1
ATOM 653 C C . ALA A 1 83 ? -0.007 15.797 9.896 1.00 93.44 83 ALA A C 1
ATOM 655 O O . ALA A 1 83 ? -0.034 16.680 10.754 1.00 93.44 83 ALA A O 1
ATOM 656 N N . THR A 1 84 ? -0.969 14.872 9.802 1.00 93.06 84 THR A N 1
ATOM 657 C CA . THR A 1 84 ? -2.256 14.986 10.519 1.00 93.06 84 THR A CA 1
ATOM 658 C C . THR A 1 84 ? -2.663 13.750 11.321 1.00 93.06 84 THR A C 1
ATOM 660 O O . THR A 1 84 ? -3.539 13.840 12.181 1.00 93.06 84 THR A O 1
ATOM 663 N N . GLY A 1 85 ? -2.040 12.598 11.071 1.00 92.19 85 GLY A N 1
ATOM 664 C CA . GLY A 1 85 ? -2.477 11.298 11.586 1.00 92.19 85 GLY A CA 1
ATOM 665 C C . GLY A 1 85 ? -3.653 10.672 10.823 1.00 92.19 85 GLY A C 1
ATOM 666 O O . GLY A 1 85 ? -4.094 9.588 11.200 1.00 92.19 85 GLY A O 1
ATOM 667 N N . ASP A 1 86 ? -4.149 11.313 9.761 1.00 93.00 86 ASP A N 1
ATOM 668 C CA . ASP A 1 86 ? -5.143 10.781 8.822 1.00 93.00 86 ASP A CA 1
ATOM 669 C C . ASP A 1 86 ? -4.533 10.800 7.407 1.00 93.00 86 ASP A C 1
ATOM 671 O O . ASP A 1 86 ? -4.048 11.847 6.971 1.00 93.00 86 ASP A O 1
ATOM 675 N N . PRO A 1 87 ? -4.475 9.666 6.684 1.00 94.75 87 PRO A N 1
ATOM 676 C CA . PRO A 1 87 ? -3.922 9.650 5.333 1.00 94.75 87 PRO A CA 1
ATOM 677 C C . PRO A 1 87 ? -4.823 10.381 4.326 1.00 94.75 87 PRO A C 1
ATOM 679 O O . PRO A 1 87 ? -4.365 10.785 3.256 1.00 94.75 87 PRO A O 1
ATOM 682 N N . ASN A 1 88 ? -6.108 10.553 4.632 1.00 92.12 88 ASN A N 1
ATOM 683 C CA . ASN A 1 88 ? -7.054 11.159 3.712 1.00 92.12 88 ASN A CA 1
ATOM 684 C C . ASN A 1 88 ? -6.866 12.682 3.657 1.00 92.12 88 ASN A C 1
ATOM 686 O O . ASN A 1 88 ? -6.648 13.320 4.690 1.00 92.12 88 ASN A O 1
ATOM 690 N N . PRO A 1 89 ? -6.987 13.301 2.469 1.00 77.31 89 PRO A N 1
ATOM 691 C CA . PRO A 1 89 ? -6.956 14.751 2.375 1.00 77.31 89 PRO A CA 1
ATOM 692 C C . PRO A 1 89 ? -8.133 15.356 3.163 1.00 77.31 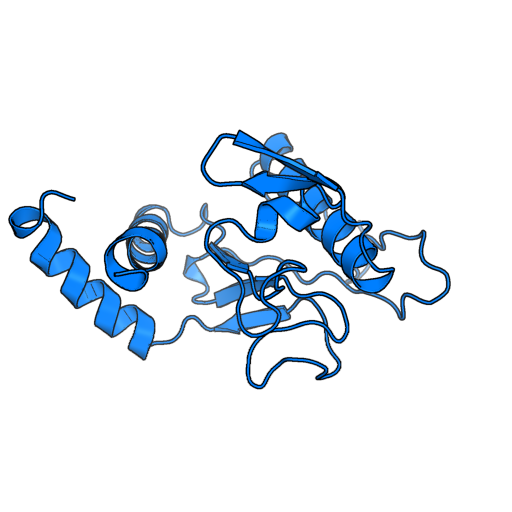89 PRO A C 1
ATOM 694 O O . PRO A 1 89 ? -9.205 14.741 3.240 1.00 77.31 89 PRO A O 1
ATOM 697 N N . PRO A 1 90 ? -7.991 16.580 3.703 1.00 65.94 90 PRO A N 1
ATOM 698 C CA . PRO A 1 90 ? -9.111 17.297 4.299 1.00 65.94 90 PRO A CA 1
ATOM 699 C C . PRO A 1 90 ? -10.272 17.360 3.302 1.00 65.94 90 PRO A C 1
ATOM 701 O O . PRO A 1 90 ? -10.075 17.775 2.158 1.00 65.94 90 PRO A O 1
ATOM 704 N N . ARG A 1 91 ? -11.481 16.946 3.712 1.00 56.00 91 ARG A N 1
ATOM 705 C CA . ARG A 1 91 ? -12.657 17.009 2.830 1.00 56.00 91 ARG A CA 1
ATOM 706 C C . ARG A 1 91 ? -12.842 18.448 2.335 1.00 56.00 91 ARG A C 1
ATOM 708 O O . ARG A 1 91 ? -13.001 19.339 3.176 1.00 56.00 91 ARG A O 1
ATOM 715 N N . PRO A 1 92 ? -12.879 18.702 1.014 1.00 48.62 92 PRO A N 1
ATOM 716 C CA . PRO A 1 92 ? -13.358 19.984 0.531 1.00 48.62 92 PRO A CA 1
ATOM 717 C C . PRO A 1 92 ? -14.815 20.158 0.981 1.00 48.62 92 PRO A C 1
ATOM 719 O O . PRO A 1 92 ? -15.583 19.199 1.038 1.00 48.62 92 PRO A O 1
ATOM 722 N N . ALA A 1 93 ? -15.210 21.387 1.316 1.00 41.56 93 ALA A N 1
ATOM 723 C CA . ALA A 1 93 ? -16.539 21.723 1.843 1.00 41.56 93 ALA A CA 1
ATOM 724 C C . ALA A 1 93 ? -17.707 21.457 0.856 1.00 41.56 93 ALA A C 1
ATOM 726 O O . ALA A 1 93 ? -18.854 21.792 1.146 1.00 41.56 93 ALA A O 1
ATOM 727 N N . THR A 1 94 ? -17.434 20.856 -0.302 1.00 42.94 94 THR A N 1
ATOM 728 C CA . THR A 1 94 ? -18.364 20.615 -1.407 1.00 42.94 94 THR A CA 1
ATOM 729 C C . THR A 1 94 ? -18.086 19.253 -2.049 1.00 42.94 94 THR A C 1
ATOM 731 O O . THR A 1 94 ? -17.103 19.121 -2.767 1.00 42.94 94 THR A O 1
ATOM 734 N N . GLY A 1 95 ? -18.969 18.281 -1.790 1.00 41.31 95 GLY A N 1
ATOM 735 C CA . GLY A 1 95 ? -19.265 17.099 -2.620 1.00 41.31 95 GLY A CA 1
ATOM 736 C C . GLY A 1 95 ? -18.114 16.183 -3.062 1.00 41.31 95 GLY A C 1
ATOM 737 O O . GLY A 1 95 ? -17.466 16.445 -4.065 1.00 41.31 95 GLY A O 1
ATOM 738 N N . ASP A 1 96 ? -17.961 15.061 -2.355 1.00 38.84 96 ASP A N 1
ATOM 739 C CA . ASP A 1 96 ? -17.629 13.700 -2.830 1.00 38.84 96 ASP A CA 1
ATOM 740 C C . ASP A 1 96 ? -16.492 13.441 -3.851 1.00 38.84 96 ASP A C 1
ATOM 742 O O . ASP A 1 96 ? -16.472 12.373 -4.461 1.00 38.84 96 ASP A O 1
ATOM 746 N N . ALA A 1 97 ? -15.487 14.311 -3.989 1.00 41.47 97 ALA A N 1
ATOM 747 C CA . ALA A 1 97 ? -14.262 13.985 -4.737 1.00 41.47 97 ALA A CA 1
ATOM 748 C C . ALA A 1 97 ? -12.983 14.336 -3.953 1.00 41.47 97 ALA A C 1
ATOM 750 O O . ALA A 1 97 ? -12.786 15.472 -3.515 1.00 41.47 97 ALA A O 1
ATOM 751 N N . GLN A 1 98 ? -12.114 13.336 -3.765 1.00 47.25 98 GLN A N 1
ATOM 752 C CA . GLN A 1 98 ? -10.764 13.478 -3.207 1.00 47.25 98 GLN A CA 1
ATOM 753 C C . GLN A 1 98 ? -9.805 14.037 -4.270 1.00 47.25 98 GLN A C 1
ATOM 755 O O . GLN A 1 98 ? -10.001 13.827 -5.464 1.00 47.25 98 GLN A O 1
ATOM 760 N N . ALA A 1 99 ? -8.808 14.803 -3.816 1.00 41.47 99 ALA A N 1
ATOM 761 C CA . ALA A 1 99 ? -7.913 15.628 -4.626 1.00 41.47 99 ALA A CA 1
ATOM 762 C C . ALA A 1 99 ? -7.379 14.922 -5.888 1.00 41.47 99 ALA A C 1
ATOM 764 O O . ALA A 1 99 ? -6.659 13.933 -5.805 1.00 41.47 99 ALA A O 1
ATOM 765 N N . THR A 1 100 ? -7.688 15.484 -7.057 1.00 42.22 100 THR A N 1
ATOM 766 C CA . THR A 1 100 ? -7.083 15.102 -8.334 1.00 42.22 100 THR A CA 1
ATOM 767 C C . THR A 1 100 ? -5.621 15.545 -8.349 1.00 42.22 100 THR A C 1
ATOM 769 O O . THR A 1 100 ? -5.343 16.747 -8.382 1.00 42.22 100 THR A O 1
ATOM 772 N N . LEU A 1 101 ? -4.685 14.597 -8.349 1.00 44.56 101 LEU A N 1
ATOM 773 C CA . LEU A 1 101 ? -3.287 14.860 -8.695 1.00 44.56 101 LEU A CA 1
ATOM 774 C C . LEU A 1 101 ? -3.222 15.108 -10.206 1.00 44.56 101 LEU A C 1
ATOM 776 O O . LEU A 1 101 ? -3.175 14.194 -11.025 1.00 44.56 101 LEU A O 1
ATOM 780 N N . ALA A 1 102 ? -3.364 16.377 -10.572 1.00 38.50 102 ALA A N 1
ATOM 781 C CA . ALA A 1 102 ? -3.505 16.827 -11.944 1.00 38.50 102 ALA A CA 1
ATOM 782 C C . ALA A 1 102 ? -2.139 17.138 -12.568 1.00 38.50 102 ALA A C 1
ATOM 784 O O . ALA A 1 102 ? -1.769 18.301 -12.566 1.00 38.50 102 ALA A O 1
ATOM 785 N N . GLU A 1 103 ? -1.432 16.150 -13.138 1.00 38.41 103 GLU A N 1
ATOM 786 C CA . GLU A 1 103 ? -0.345 16.392 -14.122 1.00 38.41 103 GLU A CA 1
ATOM 787 C C . GLU A 1 103 ? -0.165 15.286 -15.196 1.00 38.41 103 GLU A C 1
ATOM 789 O O . GLU A 1 103 ? 0.813 15.305 -15.939 1.00 38.41 103 GLU A O 1
ATOM 794 N N . ALA A 1 104 ? -1.109 14.350 -15.371 1.00 38.88 104 ALA A N 1
ATOM 795 C CA . ALA A 1 104 ? -1.045 13.362 -16.461 1.00 38.88 104 ALA A CA 1
ATOM 796 C C . ALA A 1 104 ? -2.186 13.581 -17.480 1.00 38.88 104 ALA A C 1
ATOM 798 O O . ALA A 1 104 ? -3.352 13.360 -17.145 1.00 38.88 104 ALA A O 1
ATOM 799 N N . PRO A 1 105 ? -1.898 14.005 -18.729 1.00 38.38 105 PRO A N 1
ATOM 800 C CA . PRO A 1 105 ? -2.918 14.296 -19.741 1.00 38.38 105 PRO A CA 1
ATOM 801 C C . PRO A 1 105 ? -3.716 13.061 -20.202 1.00 38.38 105 PRO A C 1
ATOM 803 O O . PRO A 1 105 ? -4.729 13.229 -20.882 1.00 38.38 105 PRO A O 1
ATOM 806 N N . SER A 1 106 ? -3.313 11.839 -19.820 1.00 42.38 106 SER A N 1
ATOM 807 C CA . SER A 1 106 ? -4.100 10.612 -20.013 1.00 42.38 106 SER A CA 1
ATOM 808 C C . SER A 1 106 ? -4.604 9.957 -18.723 1.00 42.38 106 SER A C 1
ATOM 810 O O . SER A 1 106 ? -5.139 8.849 -18.793 1.00 42.38 106 SER A O 1
ATOM 812 N N . ALA A 1 107 ? -4.459 10.592 -17.554 1.00 44.62 107 ALA A N 1
ATOM 813 C CA . ALA A 1 107 ? -5.104 10.110 -16.338 1.00 44.62 107 ALA A CA 1
ATOM 814 C C . ALA A 1 107 ? -6.613 10.353 -16.457 1.00 44.62 107 ALA A C 1
ATOM 816 O O . ALA A 1 107 ? -7.131 11.399 -16.074 1.00 44.62 107 ALA A O 1
ATOM 817 N N . GLN A 1 108 ? -7.323 9.383 -17.037 1.00 46.53 108 GLN A N 1
ATOM 818 C CA . GLN A 1 108 ? -8.751 9.201 -16.783 1.00 46.53 108 GLN A CA 1
ATOM 819 C C . GLN A 1 108 ? -8.962 9.367 -15.284 1.00 46.53 108 GLN A C 1
ATOM 821 O O . GLN A 1 108 ? -8.289 8.660 -14.541 1.00 46.53 108 GLN A O 1
ATOM 826 N N . GLU A 1 109 ? -9.805 10.330 -14.893 1.00 51.31 109 GLU A N 1
ATOM 827 C CA . GLU A 1 109 ? -10.112 10.745 -13.516 1.00 51.31 109 GLU A CA 1
ATOM 828 C C . GLU A 1 109 ? -9.708 9.686 -12.479 1.00 51.31 109 GLU A C 1
ATOM 830 O O . GLU A 1 109 ? -10.477 8.780 -12.151 1.00 51.31 109 GLU A O 1
ATOM 835 N N . HIS A 1 110 ? -8.457 9.755 -12.011 1.00 59.34 110 HIS A N 1
ATOM 836 C CA . HIS A 1 110 ? -7.963 8.823 -11.006 1.00 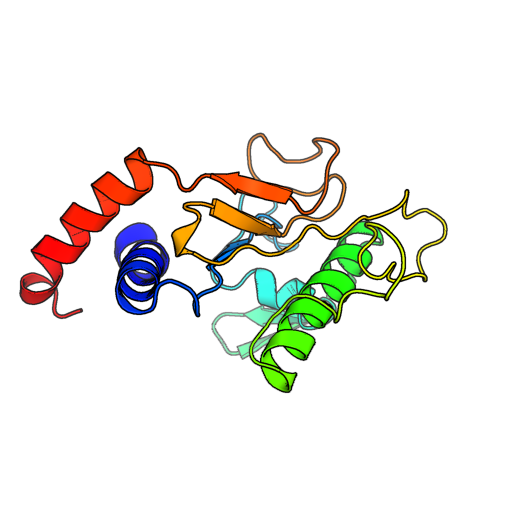59.34 110 HIS A CA 1
ATOM 837 C C . HIS A 1 110 ? -8.476 9.325 -9.665 1.00 59.34 110 HIS A C 1
ATOM 839 O O . HIS A 1 110 ? -7.891 10.212 -9.045 1.00 59.34 110 HIS A O 1
ATOM 845 N N . LEU A 1 111 ? -9.642 8.817 -9.277 1.00 70.69 111 LEU A N 1
ATOM 846 C CA . LEU A 1 111 ? -10.238 9.100 -7.983 1.00 70.69 111 LEU A CA 1
ATOM 847 C C . LEU A 1 111 ? -9.603 8.185 -6.941 1.00 70.69 111 LEU A C 1
ATOM 849 O O . LEU A 1 111 ? -9.933 7.001 -6.843 1.00 70.69 111 LEU A O 1
ATOM 853 N N . SER A 1 112 ? -8.703 8.759 -6.153 1.00 82.69 112 SER A N 1
ATOM 854 C CA . SER A 1 112 ? -8.127 8.109 -4.982 1.00 82.69 112 SER A CA 1
ATOM 855 C C . SER A 1 112 ? -9.225 7.830 -3.945 1.00 82.69 112 SER A C 1
ATOM 857 O O . SER A 1 112 ? -9.888 8.778 -3.521 1.00 82.69 112 SER A O 1
ATOM 859 N N . PRO A 1 113 ? -9.463 6.571 -3.530 1.00 90.56 113 PRO A N 1
ATOM 860 C CA . PRO A 1 113 ? -10.538 6.234 -2.596 1.00 90.56 113 PRO A CA 1
ATOM 861 C C . PRO A 1 113 ? -10.274 6.759 -1.174 1.00 90.56 113 PRO A C 1
ATOM 863 O O . PRO A 1 113 ? -9.168 7.140 -0.802 1.00 90.56 113 PRO A O 1
ATOM 866 N N . VAL A 1 114 ? -11.277 6.753 -0.298 1.00 92.19 114 VAL A N 1
ATOM 867 C CA . VAL A 1 114 ? -11.026 6.981 1.135 1.00 92.19 114 VAL A CA 1
ATOM 868 C C . VAL A 1 114 ? -10.260 5.782 1.674 1.00 92.19 114 VAL A C 1
ATOM 870 O O . VAL A 1 114 ? -10.758 4.666 1.574 1.00 92.19 114 VAL A O 1
ATOM 873 N N . TRP A 1 115 ? -9.076 5.999 2.247 1.00 94.56 115 TRP A N 1
ATOM 874 C CA . TRP A 1 115 ? -8.334 4.965 2.959 1.00 94.56 115 TRP A CA 1
ATOM 875 C C . TRP A 1 115 ? -9.052 4.706 4.290 1.00 94.56 115 TRP A C 1
ATOM 877 O O . TRP A 1 115 ? -9.032 5.575 5.170 1.00 94.56 115 TRP A O 1
ATOM 887 N N . PRO A 1 116 ? -9.726 3.551 4.447 1.00 94.50 116 PRO A N 1
ATOM 888 C CA . PRO A 1 116 ? -10.512 3.286 5.635 1.00 94.50 116 PRO A CA 1
ATOM 889 C C . PRO A 1 116 ? -9.616 2.920 6.819 1.00 94.50 116 PRO A C 1
ATOM 891 O O . PRO A 1 116 ? -8.512 2.390 6.655 1.00 94.50 116 PRO A O 1
ATOM 894 N N . THR A 1 117 ? -10.130 3.148 8.023 1.00 94.00 117 THR A N 1
ATOM 895 C CA . THR A 1 117 ? -9.527 2.626 9.246 1.00 94.00 117 THR A CA 1
ATOM 896 C C . THR A 1 117 ? -9.687 1.107 9.309 1.00 94.00 117 THR A C 1
ATOM 898 O O . THR A 1 117 ? -10.636 0.531 8.772 1.00 94.00 117 THR A O 1
ATOM 901 N N . TYR A 1 118 ? -8.742 0.434 9.957 1.00 92.38 118 TYR A N 1
ATOM 902 C CA . TYR A 1 118 ? -8.635 -1.024 9.971 1.00 92.38 118 TYR A CA 1
ATOM 903 C C . TYR A 1 118 ? -9.863 -1.728 10.568 1.00 92.38 118 TYR A C 1
ATOM 905 O O . TYR A 1 118 ? -10.257 -2.804 10.120 1.00 92.38 118 TYR A O 1
ATOM 913 N N . ASP A 1 119 ? -10.500 -1.108 11.560 1.00 92.06 119 ASP A N 1
ATOM 914 C CA . ASP A 1 119 ? -11.701 -1.608 12.239 1.00 92.06 119 ASP A CA 1
ATOM 915 C C . ASP A 1 119 ? -12.933 -1.723 11.326 1.00 92.06 119 ASP A C 1
ATOM 917 O O . ASP A 1 119 ? -13.867 -2.454 11.648 1.00 92.06 119 ASP A O 1
ATOM 921 N N . THR A 1 120 ? -12.915 -1.086 10.153 1.00 93.31 120 THR A N 1
ATOM 922 C CA . THR A 1 120 ? -13.936 -1.279 9.108 1.00 93.31 120 THR A CA 1
ATOM 923 C C . THR A 1 120 ? -13.869 -2.655 8.437 1.00 93.31 120 THR A C 1
ATOM 925 O O . THR A 1 120 ? -14.740 -2.992 7.633 1.00 93.31 120 THR A O 1
ATOM 928 N N . GLY A 1 121 ? -12.833 -3.452 8.720 1.00 93.00 121 GLY A N 1
ATOM 929 C CA . GLY A 1 121 ? -12.629 -4.756 8.094 1.00 93.00 121 GLY A CA 1
ATOM 930 C C . GLY A 1 121 ? -12.188 -4.663 6.633 1.00 93.00 121 GLY A C 1
ATOM 931 O O . GLY A 1 121 ? -12.346 -5.627 5.887 1.00 93.00 121 GLY A O 1
ATOM 932 N N . SER A 1 122 ? -11.655 -3.516 6.208 1.00 94.38 122 SER A N 1
ATOM 933 C CA . SER A 1 122 ? -11.186 -3.266 4.843 1.00 94.38 122 SER A CA 1
ATOM 934 C C . SER A 1 122 ? -9.809 -2.602 4.833 1.00 94.38 122 SER A C 1
ATOM 936 O O . SER A 1 122 ? -9.373 -2.023 5.827 1.00 94.38 122 SER A O 1
ATOM 938 N N . ARG A 1 123 ? -9.115 -2.673 3.694 1.00 94.81 123 ARG A N 1
ATOM 939 C CA . ARG A 1 123 ? -7.834 -1.993 3.459 1.00 94.81 123 ARG A CA 1
ATOM 940 C C . ARG A 1 123 ? -7.760 -1.414 2.054 1.00 94.81 123 ARG A C 1
ATOM 942 O O . ARG A 1 123 ? -8.439 -1.888 1.144 1.00 94.81 123 ARG A O 1
ATOM 949 N N . ILE A 1 124 ? -6.903 -0.413 1.875 1.00 95.62 124 ILE A N 1
ATOM 950 C CA . ILE A 1 124 ? -6.570 0.096 0.544 1.00 95.62 124 ILE A CA 1
ATOM 951 C C . ILE A 1 124 ? -5.577 -0.845 -0.149 1.00 95.62 124 ILE A C 1
ATOM 953 O O . ILE A 1 124 ? -4.693 -1.425 0.486 1.00 95.62 124 ILE A O 1
ATOM 957 N N . VAL A 1 125 ? -5.714 -0.999 -1.458 1.00 95.12 125 VAL A N 1
ATOM 958 C CA . VAL A 1 125 ? -4.776 -1.716 -2.317 1.00 95.12 125 VAL A CA 1
ATOM 959 C C . VAL A 1 125 ? -4.163 -0.716 -3.271 1.00 95.12 125 VAL A C 1
ATOM 961 O O . VAL A 1 125 ? -4.877 -0.172 -4.107 1.00 95.12 125 VAL A O 1
ATOM 964 N N . PHE A 1 126 ? -2.855 -0.508 -3.177 1.00 95.25 126 PHE A N 1
ATOM 965 C CA . PHE A 1 126 ? -2.116 0.359 -4.088 1.00 95.25 126 PHE A CA 1
ATOM 966 C C . PHE A 1 126 ? -1.717 -0.405 -5.345 1.00 95.25 126 PHE A C 1
ATOM 968 O O . PHE A 1 126 ? -1.043 -1.438 -5.264 1.00 95.25 126 PHE A O 1
ATOM 975 N N . ARG A 1 127 ? -2.152 0.100 -6.503 1.00 93.06 127 ARG A N 1
ATOM 976 C CA . ARG A 1 127 ? -1.890 -0.495 -7.818 1.00 93.06 127 ARG A CA 1
ATOM 977 C C . ARG A 1 127 ? -1.983 0.567 -8.908 1.00 93.06 127 ARG A C 1
ATOM 979 O O . ARG A 1 127 ? -2.934 1.349 -8.916 1.00 93.06 127 ARG A O 1
ATOM 986 N N . ALA A 1 128 ? -1.053 0.553 -9.859 1.00 90.75 128 ALA A N 1
ATOM 987 C CA . ALA A 1 128 ? -1.096 1.487 -10.975 1.00 90.75 128 ALA A CA 1
ATOM 988 C C . ALA A 1 128 ? -2.261 1.134 -11.919 1.00 90.75 128 ALA A C 1
ATOM 990 O O . ALA A 1 128 ? -2.601 -0.045 -12.050 1.00 90.75 128 ALA A O 1
ATOM 991 N N . PRO A 1 129 ? -2.870 2.108 -12.618 1.00 85.94 129 PRO A N 1
ATOM 992 C CA . PRO A 1 129 ? -3.841 1.820 -13.669 1.00 85.94 129 PRO A CA 1
ATOM 993 C C . PRO A 1 129 ? -3.295 0.819 -14.700 1.00 85.94 129 PRO A C 1
ATOM 995 O O . PRO A 1 129 ? -2.293 1.084 -15.366 1.00 85.94 129 PRO A O 1
ATOM 998 N N . GLY A 1 130 ? -3.934 -0.351 -14.810 1.00 80.81 130 GLY A N 1
ATOM 999 C CA . GLY A 1 130 ? -3.488 -1.430 -15.707 1.00 80.81 130 GLY A CA 1
ATOM 1000 C C . GLY A 1 130 ? -2.210 -2.157 -15.254 1.00 80.81 130 GLY A C 1
ATOM 1001 O O . GLY A 1 130 ? -1.685 -2.986 -15.997 1.00 80.81 130 GLY A O 1
ATOM 1002 N N . GLY A 1 131 ? -1.715 -1.853 -14.051 1.00 86.88 131 GLY A N 1
ATOM 1003 C CA . GLY A 1 131 ? -0.631 -2.558 -13.374 1.00 86.88 131 GLY A CA 1
ATOM 1004 C C . GLY A 1 131 ? -1.115 -3.862 -12.740 1.00 86.88 131 GLY A C 1
ATOM 1005 O O . GLY A 1 131 ? -1.947 -4.568 -13.314 1.00 86.88 131 GLY A O 1
ATOM 1006 N N . GLY A 1 132 ? -0.615 -4.192 -11.550 1.00 87.06 132 GLY A N 1
ATOM 1007 C CA . GLY A 1 132 ? -1.054 -5.388 -10.821 1.00 87.06 132 GLY A CA 1
ATOM 1008 C C . GLY A 1 132 ? -0.120 -6.592 -10.919 1.00 87.06 132 GLY A C 1
ATOM 1009 O O . GLY A 1 132 ? 0.733 -6.696 -11.803 1.00 87.06 132 GLY A O 1
ATOM 1010 N N . THR A 1 133 ? -0.337 -7.551 -10.021 1.00 87.00 133 THR A N 1
ATOM 1011 C CA . THR A 1 133 ? 0.382 -8.830 -9.990 1.00 87.00 133 THR A CA 1
ATOM 1012 C C . THR A 1 133 ? -0.546 -10.009 -10.294 1.00 87.00 133 THR A C 1
ATOM 1014 O O . THR A 1 133 ? -1.772 -9.895 -10.218 1.00 87.00 133 THR A O 1
ATOM 1017 N N . GLY A 1 134 ? 0.021 -11.162 -10.667 1.00 84.25 134 GLY A N 1
ATOM 1018 C CA . GLY A 1 134 ? -0.746 -12.384 -10.936 1.00 84.25 134 GLY A CA 1
ATOM 1019 C C . GLY A 1 134 ? -1.925 -12.181 -11.900 1.00 84.25 134 GLY A C 1
ATOM 1020 O O . GLY A 1 134 ? -1.759 -11.642 -12.992 1.00 84.25 134 GLY A O 1
ATOM 1021 N N . ALA A 1 135 ? -3.123 -12.608 -11.486 1.00 81.69 135 ALA A N 1
ATOM 1022 C CA . ALA A 1 135 ? -4.352 -12.491 -12.279 1.00 81.69 135 ALA A CA 1
ATOM 1023 C C . ALA A 1 135 ? -4.851 -11.044 -12.454 1.00 81.69 135 ALA A C 1
ATOM 1025 O O . ALA A 1 135 ? -5.662 -10.788 -13.339 1.00 81.69 135 ALA A O 1
ATOM 1026 N N . ASN A 1 136 ? -4.362 -10.105 -11.637 1.00 79.94 136 ASN A N 1
ATOM 1027 C CA . ASN A 1 136 ? -4.728 -8.691 -11.711 1.00 79.94 136 ASN A CA 1
ATOM 1028 C C . ASN A 1 136 ? -3.849 -7.904 -12.689 1.00 79.94 136 ASN A C 1
ATOM 1030 O O . ASN A 1 136 ? -4.125 -6.729 -12.928 1.00 79.94 136 ASN A O 1
ATOM 1034 N N . ARG A 1 137 ? -2.795 -8.520 -13.239 1.00 81.38 137 ARG A N 1
ATOM 1035 C CA . ARG A 1 137 ? -1.847 -7.860 -14.137 1.00 81.38 137 ARG A CA 1
ATOM 1036 C C . ARG A 1 137 ? -2.503 -7.500 -15.468 1.00 81.38 137 ARG A C 1
ATOM 1038 O O . ARG A 1 137 ? -3.041 -8.371 -16.148 1.00 81.38 137 ARG A O 1
ATOM 1045 N N . GLY A 1 138 ? -2.409 -6.232 -15.869 1.00 75.44 138 GLY A N 1
ATOM 1046 C CA . GLY A 1 138 ? -2.990 -5.754 -17.129 1.00 75.44 138 GLY A CA 1
ATOM 1047 C C . GLY A 1 138 ? -4.514 -5.631 -17.093 1.00 75.44 138 GLY A C 1
ATOM 1048 O O . GLY A 1 138 ? -5.121 -5.244 -18.091 1.00 75.44 138 GLY A O 1
ATOM 1049 N N . VAL A 1 139 ? -5.141 -5.950 -15.957 1.00 76.75 139 VAL A N 1
ATOM 1050 C CA . VAL A 1 139 ? -6.572 -5.744 -15.750 1.00 76.75 139 VAL A CA 1
ATOM 1051 C C . VAL A 1 139 ? -6.795 -4.252 -15.507 1.00 76.75 139 VAL A C 1
ATOM 1053 O O . VAL A 1 139 ? -6.150 -3.687 -14.619 1.00 76.75 139 VAL A O 1
ATOM 1056 N N . PRO A 1 140 ? -7.697 -3.595 -16.259 1.00 73.19 140 PRO A N 1
ATOM 1057 C CA . PRO A 1 140 ? -8.030 -2.199 -16.017 1.00 73.19 140 PRO A CA 1
ATOM 1058 C C . PRO A 1 140 ? -8.445 -1.956 -14.561 1.00 73.19 140 PRO A C 1
ATOM 1060 O O . PRO A 1 140 ? -9.215 -2.722 -13.980 1.00 73.19 140 PRO A O 1
ATOM 1063 N N . GLY A 1 141 ? -7.935 -0.872 -13.983 1.00 73.75 141 GLY A N 1
ATOM 1064 C CA . GLY A 1 141 ? -8.204 -0.468 -12.606 1.00 73.75 141 GLY A CA 1
ATOM 1065 C C . GLY A 1 141 ? -6.930 -0.048 -11.881 1.00 73.75 141 GLY A C 1
ATOM 1066 O O . GLY A 1 141 ? -5.850 -0.564 -12.158 1.00 73.75 141 GLY A O 1
ATOM 1067 N N . GLY A 1 142 ? -7.068 0.898 -10.958 1.00 86.94 142 GLY A N 1
ATOM 1068 C CA . GLY A 1 142 ? -5.980 1.390 -10.118 1.00 86.94 142 GLY A CA 1
ATOM 1069 C C . GLY A 1 142 ? -6.157 0.960 -8.667 1.00 86.94 142 GLY A C 1
ATOM 1070 O O . GLY A 1 142 ? -6.640 -0.150 -8.382 1.00 86.94 142 GLY A O 1
ATOM 1071 N N . THR A 1 143 ? -5.773 1.868 -7.777 1.00 91.56 143 THR A N 1
ATOM 1072 C CA . THR A 1 143 ? -5.995 1.795 -6.338 1.00 91.56 143 THR A CA 1
ATOM 1073 C C . THR A 1 143 ? -7.472 1.584 -6.006 1.00 91.56 143 THR A C 1
ATOM 1075 O O . THR A 1 143 ? -8.355 2.168 -6.630 1.00 91.56 143 THR A O 1
ATOM 1078 N N . HIS A 1 144 ? -7.759 0.697 -5.055 1.00 91.75 144 HIS A N 1
ATOM 1079 C CA . HIS A 1 144 ? -9.129 0.341 -4.668 1.00 91.75 144 HIS A CA 1
ATOM 1080 C C . HIS A 1 144 ? -9.196 -0.149 -3.220 1.00 91.75 144 HIS A C 1
ATOM 1082 O O . HIS A 1 144 ? -8.168 -0.392 -2.592 1.00 91.75 144 HIS A O 1
ATOM 1088 N N . ILE A 1 145 ? -10.412 -0.303 -2.691 1.00 94.25 145 ILE A N 1
ATOM 1089 C CA . ILE A 1 145 ? -10.651 -0.876 -1.362 1.00 94.25 145 ILE A CA 1
ATOM 1090 C C . ILE A 1 145 ? -10.988 -2.358 -1.497 1.00 94.25 145 ILE A C 1
ATOM 1092 O O . ILE A 1 145 ? -11.837 -2.732 -2.307 1.00 94.25 145 ILE A O 1
ATOM 1096 N N . GLU A 1 146 ? -10.343 -3.194 -0.687 1.00 94.12 146 GLU A N 1
ATOM 1097 C CA . GLU A 1 146 ? -10.683 -4.608 -0.538 1.00 94.12 146 GLU A CA 1
ATOM 1098 C C . GLU A 1 146 ? -11.082 -4.916 0.909 1.00 94.12 146 GLU A C 1
ATOM 1100 O O . GLU A 1 146 ? -10.549 -4.329 1.855 1.00 94.12 146 GLU A O 1
ATOM 1105 N N . ALA A 1 147 ? -12.006 -5.861 1.083 1.00 96.19 147 ALA A N 1
ATOM 1106 C CA . ALA A 1 147 ? -12.274 -6.441 2.392 1.00 96.19 147 ALA A CA 1
ATOM 1107 C C . ALA A 1 147 ? -11.062 -7.264 2.852 1.00 96.19 147 ALA A C 1
ATOM 1109 O O . ALA A 1 147 ? -10.379 -7.897 2.041 1.00 96.19 147 ALA A O 1
ATOM 1110 N N . LEU A 1 148 ? -10.802 -7.281 4.158 1.00 93.56 148 LEU A N 1
ATOM 1111 C CA . LEU A 1 148 ? -9.802 -8.173 4.732 1.00 93.56 148 LEU A CA 1
ATOM 1112 C C . LEU A 1 148 ? -10.257 -9.628 4.543 1.00 93.56 148 LEU A C 1
ATOM 1114 O O . LEU A 1 148 ? -11.366 -9.996 4.922 1.00 93.56 148 LEU A O 1
ATOM 1118 N N . ASP A 1 149 ? -9.394 -10.457 3.955 1.00 93.19 149 ASP A N 1
ATOM 1119 C CA . ASP A 1 149 ? -9.697 -11.865 3.686 1.00 93.19 149 ASP A CA 1
ATOM 1120 C C . ASP A 1 149 ? -9.844 -12.647 5.005 1.00 93.19 149 ASP A C 1
ATOM 1122 O O . ASP A 1 149 ? -8.906 -12.756 5.797 1.00 93.19 149 ASP A O 1
ATOM 1126 N N . GLU A 1 150 ? -11.020 -13.230 5.237 1.00 92.31 150 GLU A N 1
ATOM 1127 C CA . GLU A 1 150 ? -11.304 -14.025 6.437 1.00 92.31 150 GLU A CA 1
ATOM 1128 C C . GLU A 1 150 ? -10.369 -15.232 6.573 1.00 92.31 150 GLU A C 1
ATOM 1130 O O . GLU A 1 150 ? -9.962 -15.585 7.683 1.00 92.31 150 GLU A O 1
ATOM 1135 N N . ASN A 1 151 ? -9.967 -15.842 5.454 1.00 94.00 151 ASN A N 1
ATOM 1136 C CA . ASN A 1 151 ? -9.013 -16.947 5.469 1.00 94.00 151 ASN A CA 1
ATOM 1137 C C . ASN A 1 151 ? -7.611 -16.455 5.835 1.00 94.00 151 ASN A C 1
ATOM 1139 O O . ASN A 1 151 ? -6.872 -17.166 6.515 1.00 94.00 151 ASN A O 1
ATOM 1143 N N . GLU A 1 152 ? -7.223 -15.261 5.380 1.00 92.50 152 GLU A N 1
ATOM 1144 C CA . GLU A 1 152 ? -5.978 -14.602 5.789 1.00 92.50 152 GLU A CA 1
ATOM 1145 C C . GLU A 1 152 ? -5.985 -14.336 7.297 1.00 92.50 152 GLU A C 1
ATOM 1147 O O . GLU A 1 152 ? -5.056 -14.756 7.987 1.00 92.50 152 GLU A O 1
ATOM 1152 N N . ILE A 1 153 ? -7.061 -13.745 7.822 1.00 91.81 153 ILE A N 1
ATOM 1153 C CA . ILE A 1 153 ? -7.234 -13.488 9.259 1.00 91.81 153 ILE A CA 1
ATOM 1154 C C . ILE A 1 153 ? -7.147 -14.796 10.058 1.00 91.81 153 ILE A C 1
ATOM 1156 O O . ILE A 1 153 ? -6.445 -14.867 11.069 1.00 91.81 153 ILE A O 1
ATOM 1160 N N . ALA A 1 154 ? -7.827 -15.853 9.606 1.00 92.75 154 ALA A N 1
ATOM 1161 C CA . ALA A 1 154 ? -7.803 -17.154 10.269 1.00 92.75 154 ALA A CA 1
ATOM 1162 C C . ALA A 1 154 ? -6.389 -17.751 10.319 1.00 92.75 154 ALA A C 1
ATOM 1164 O O . ALA A 1 154 ? -5.971 -18.243 11.369 1.00 92.75 154 ALA A O 1
ATOM 1165 N N . ARG A 1 155 ? -5.621 -17.664 9.223 1.00 93.56 155 ARG A N 1
ATOM 1166 C CA . ARG A 1 155 ? -4.213 -18.094 9.209 1.00 93.56 155 ARG A CA 1
ATOM 1167 C C . ARG A 1 155 ? -3.352 -17.243 10.141 1.00 93.56 155 ARG A C 1
ATOM 1169 O O . ARG A 1 155 ? -2.481 -17.790 10.811 1.00 93.56 155 ARG A O 1
ATOM 1176 N N . CYS A 1 156 ? -3.597 -15.939 10.230 1.00 92.56 156 CYS A N 1
ATOM 1177 C CA . CYS A 1 156 ? -2.821 -15.061 11.102 1.00 92.56 156 CYS A CA 1
ATOM 1178 C C . CYS A 1 156 ? -3.049 -15.315 12.595 1.00 92.56 156 CYS A C 1
ATOM 1180 O O . CYS A 1 156 ? -2.078 -15.309 13.346 1.00 92.56 156 CYS A O 1
ATOM 1182 N N . LYS A 1 157 ? -4.260 -15.701 13.009 1.00 90.31 157 LYS A N 1
ATOM 1183 C CA . LYS A 1 157 ? -4.523 -16.156 14.389 1.00 90.31 157 LYS A CA 1
ATOM 1184 C C . LYS A 1 157 ? -3.709 -17.393 14.783 1.00 90.31 157 LYS A C 1
ATOM 1186 O O . LYS A 1 157 ? -3.329 -17.538 15.941 1.00 90.31 157 LYS A O 1
ATOM 1191 N N . VAL A 1 158 ? -3.420 -18.287 13.831 1.00 91.19 158 VAL A N 1
ATOM 1192 C CA . VAL A 1 158 ? -2.539 -19.443 14.081 1.00 91.19 158 VAL A CA 1
ATOM 1193 C C . VAL A 1 158 ? -1.115 -18.976 14.376 1.00 91.19 158 VAL A C 1
ATOM 1195 O O . VAL A 1 158 ? -0.496 -19.474 15.311 1.00 91.19 158 VAL A O 1
ATOM 1198 N N . TRP A 1 159 ? -0.603 -18.009 13.610 1.00 89.94 159 TRP A N 1
ATOM 1199 C CA . TRP A 1 159 ? 0.736 -17.453 13.826 1.00 89.94 159 TRP A CA 1
ATOM 1200 C C . TRP A 1 159 ? 0.847 -16.685 15.144 1.00 89.94 159 TRP A C 1
ATOM 1202 O O . TRP A 1 159 ? 1.832 -16.865 15.855 1.00 89.94 159 TRP A O 1
ATOM 1212 N N . GLU A 1 160 ? -0.172 -15.907 15.510 1.00 85.31 160 GLU A N 1
ATOM 1213 C CA . GLU A 1 160 ? -0.249 -15.231 16.812 1.00 85.31 160 GLU A CA 1
ATOM 1214 C C . GLU A 1 160 ? -0.196 -16.231 17.974 1.00 85.31 160 GLU A C 1
ATOM 1216 O O . GLU A 1 160 ? 0.564 -16.043 18.920 1.00 85.31 160 GLU A O 1
ATOM 1221 N N . GLY A 1 161 ? -0.929 -17.346 17.877 1.00 86.00 161 GLY A N 1
ATOM 1222 C CA . GLY A 1 161 ? -0.896 -18.408 18.888 1.00 86.00 161 GLY A CA 1
ATOM 1223 C C . GLY A 1 161 ? 0.458 -19.118 19.021 1.00 86.00 161 GLY A C 1
ATOM 1224 O O . GLY A 1 161 ? 0.685 -19.816 20.006 1.00 86.00 161 GLY A O 1
ATOM 1225 N N . LEU A 1 162 ? 1.359 -18.952 18.049 1.00 87.50 162 LEU A N 1
ATOM 1226 C CA . LEU A 1 162 ? 2.709 -19.513 18.075 1.00 87.50 162 LEU A CA 1
ATOM 1227 C C . LEU A 1 162 ? 3.776 -18.499 18.493 1.00 87.50 162 LEU A C 1
ATOM 1229 O O . LEU A 1 162 ? 4.909 -18.926 18.694 1.00 87.50 162 LEU A O 1
ATOM 1233 N N . ALA A 1 163 ? 3.443 -17.210 18.640 1.00 82.06 163 ALA A N 1
ATOM 1234 C CA . ALA A 1 163 ? 4.402 -16.114 18.825 1.00 82.06 163 ALA A CA 1
ATOM 1235 C C . ALA A 1 163 ? 5.443 -16.387 19.929 1.00 82.06 163 ALA A C 1
ATOM 1237 O O . ALA A 1 163 ? 6.644 -16.251 19.696 1.00 82.06 163 ALA A O 1
ATOM 1238 N N . GLU A 1 164 ? 5.013 -16.907 21.085 1.00 81.88 164 GLU A N 1
ATOM 1239 C CA . GLU A 1 164 ? 5.919 -17.251 22.193 1.00 81.88 164 GLU A CA 1
ATOM 1240 C C . GLU A 1 164 ? 6.912 -18.376 21.852 1.00 81.88 164 GLU A C 1
ATOM 1242 O O . GLU A 1 164 ? 8.047 -18.365 22.326 1.00 81.88 164 GLU A O 1
ATOM 1247 N N . VAL A 1 165 ? 6.506 -19.335 21.012 1.00 86.38 165 VAL A N 1
ATOM 1248 C CA . VAL A 1 165 ? 7.331 -20.483 20.591 1.00 86.38 165 VAL A CA 1
ATOM 1249 C C . VAL A 1 165 ? 8.375 -20.066 19.560 1.00 86.38 165 VAL A C 1
ATOM 1251 O O . VAL A 1 165 ? 9.478 -20.609 19.536 1.00 86.38 165 VAL A O 1
ATOM 1254 N N . ILE A 1 166 ? 8.022 -19.119 18.691 1.00 81.19 166 ILE A N 1
ATOM 1255 C CA . ILE A 1 166 ? 8.883 -18.649 17.598 1.00 81.19 166 ILE A CA 1
ATOM 1256 C C . ILE A 1 166 ? 9.657 -17.370 17.945 1.00 81.19 166 ILE A C 1
ATOM 1258 O O . ILE A 1 166 ? 10.456 -16.920 17.127 1.00 81.19 166 ILE A O 1
ATOM 1262 N N . HIS A 1 167 ? 9.475 -16.847 19.164 1.00 76.88 167 HIS A N 1
ATOM 1263 C CA . HIS A 1 167 ? 10.137 -15.657 19.706 1.00 76.88 167 HIS A CA 1
ATOM 1264 C C . HIS A 1 167 ? 9.993 -14.416 18.807 1.00 76.88 167 HIS A C 1
ATOM 1266 O O . HIS A 1 167 ? 10.987 -13.756 18.493 1.00 76.88 167 HIS A O 1
ATOM 1272 N N . ILE A 1 168 ? 8.755 -14.121 18.396 1.00 64.94 168 ILE A N 1
ATOM 1273 C CA . ILE A 1 168 ? 8.379 -12.929 17.615 1.00 64.94 168 ILE A CA 1
ATOM 1274 C C . ILE A 1 168 ? 7.405 -12.079 18.428 1.00 64.94 168 ILE A C 1
ATOM 1276 O O . ILE A 1 168 ? 6.558 -12.683 19.123 1.00 64.94 168 ILE A O 1
#

pLDDT: mean 83.02, std 15.57, range [38.38, 96.19]

Organism: Thanatephorus cucumeris (strain AG1-IB / isolate 7/3/14) (NCBI:txid1108050)

Sequence (168 aa):
MSEAMFRCSSHFIGGLQGPRVYAYRFDEPDPVNYERASHSADNYMLFEGTRTGSNGSVTFNALTESQRVLSDEVISYFVNFAATGDPNPPRPATGDAQATLAEAPSAQEHLSPVWPTYDTGSRIVFRAPGGGTGANRGVPGGTHIEALDENEIARCKVWEGLAEVIHI

Secondary structure (DSSP, 8-state):
-HIIIIIHHHHHHHHHHGGG---EEE----TT-TTS--TTTHHHHHTTTEEE-TTS-EEE-PPPHHHHHHHHHHHHHHHHHHHHS-SSPPPPSSSS--------TT-----PPP---GGGTEEEEE--TT--SGGGTT-S--SEEEEPPHHHHHHHHHHHHHHHHHT-

Radius of gyration: 16.93 Å; chains: 1; bounding box: 43×42×42 Å

Foldseek 3Di:
DCLLPPVLVLVVVLVPPPQLDFDEAEFFPQPVDQQGNDVPRVCCLCVQNWDADPVRDIDGDHDDLLSPQLSVLVNQLVVCCVVPSASFDDDDPDDDAGDDPPDRPPPPRPGDDRRGRCNVQKHKYAAGAQGGHHPCHRPGDGIDMDGNDPVSNVVSVVSVVCCVVVVD